Protein AF-A0A2N3KV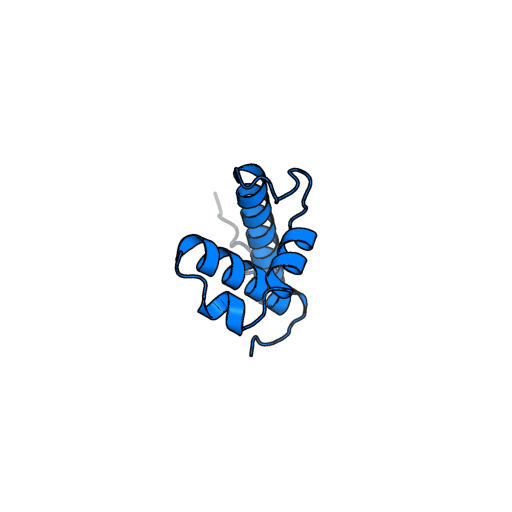68-F1 (afdb_monomer_lite)

Secondary structure (DSSP, 8-state):
---PPPPPPPHHHHHHHHHHHHHHHHHHHHHH---TTS-TT--HHHHHHHHHHS-HHHHHH---HHHHHHHHHHHHHHHHHHTPPP-

Foldseek 3Di:
DDDDPPDDDDPLRVLVVLLVVLQVVQLVVLCPDPDPPRPSPQHSVNVLVVLVPQDPVNLVVDPPVVVNVNSVSSVVSVCSVVVHDDD

Sequence (87 aa):
MSVKPKKRLTHAERADNLVAAGKAYLQAVVMQSNDPVLPRETTPDEYIAMCMAVTRAQRKAITDPGAKAIIDLARAIHFCERGEVAE

pLDDT: mean 86.03, std 9.95, range [50.72, 95.0]

Organism: NCBI:txid2048283

Radius of gyration: 16.01 Å; chains: 1; bounding box: 44×35×41 Å

Structure (mmCIF, N/CA/C/O backbone):
data_AF-A0A2N3KV68-F1
#
_entry.id   AF-A0A2N3KV68-F1
#
loop_
_atom_site.group_PDB
_atom_site.id
_atom_site.type_symbol
_atom_site.label_atom_id
_atom_site.label_alt_id
_atom_si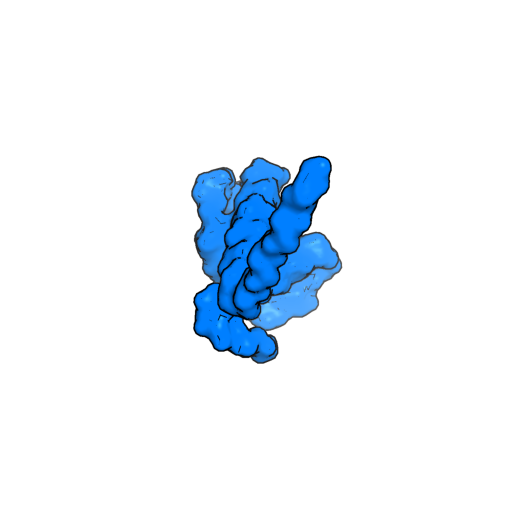te.label_comp_id
_atom_site.label_asym_id
_atom_site.label_entity_id
_atom_site.label_seq_id
_atom_site.pdbx_PDB_ins_code
_atom_site.Cartn_x
_atom_site.Cartn_y
_atom_site.Cartn_z
_atom_site.occupancy
_atom_site.B_iso_or_equiv
_atom_site.auth_seq_id
_atom_site.auth_comp_id
_atom_site.auth_asym_id
_atom_site.auth_atom_id
_atom_site.pdbx_PDB_model_num
ATOM 1 N N . MET A 1 1 ? -27.007 27.424 19.760 1.00 55.28 1 MET A N 1
ATOM 2 C CA . MET A 1 1 ? -26.858 26.005 19.365 1.00 55.28 1 MET A CA 1
ATOM 3 C C . MET A 1 1 ? -25.777 25.379 20.234 1.00 55.28 1 MET A C 1
ATOM 5 O O . MET A 1 1 ? -24.655 25.861 20.204 1.00 55.28 1 MET A O 1
ATOM 9 N N . SER A 1 2 ? -26.112 24.385 21.063 1.00 60.41 2 SER A N 1
ATOM 10 C CA . SER A 1 2 ? -25.128 23.689 21.906 1.00 60.41 2 SER A CA 1
ATOM 11 C C . SER A 1 2 ? -24.362 22.682 21.049 1.00 60.41 2 SER A C 1
ATOM 13 O O . SER A 1 2 ? -24.947 21.717 20.552 1.00 60.41 2 SER A O 1
ATOM 15 N N . VAL A 1 3 ? -23.074 22.935 20.810 1.00 65.81 3 VAL A N 1
ATOM 16 C CA . VAL A 1 3 ? -22.198 21.997 20.099 1.00 65.81 3 VAL A CA 1
ATOM 17 C C . VAL A 1 3 ? -21.916 20.841 21.053 1.00 65.81 3 VAL A C 1
ATOM 19 O O . VAL A 1 3 ? -21.116 20.973 21.976 1.00 65.81 3 VAL A O 1
ATOM 22 N N . LYS A 1 4 ? -22.598 19.706 20.862 1.00 64.25 4 LYS A N 1
ATOM 23 C CA . LYS A 1 4 ? -22.281 18.486 21.613 1.00 64.25 4 LYS A CA 1
ATOM 24 C C . LYS A 1 4 ? -20.817 18.118 21.333 1.00 64.25 4 LYS A C 1
ATOM 26 O O . LYS A 1 4 ? -20.448 18.026 20.157 1.00 64.25 4 LYS A O 1
ATOM 31 N N . PRO A 1 5 ? -19.977 17.907 22.361 1.00 62.91 5 PRO A N 1
ATOM 32 C CA . PRO A 1 5 ? -18.595 17.510 22.140 1.00 62.91 5 PRO A CA 1
ATOM 33 C C . PRO A 1 5 ? -18.579 16.173 21.394 1.00 62.91 5 PRO A C 1
ATOM 35 O O . PRO A 1 5 ? -19.186 15.196 21.838 1.00 62.91 5 PRO A O 1
ATOM 38 N N . LYS A 1 6 ? -17.916 16.131 20.231 1.00 74.75 6 LYS A N 1
ATOM 39 C CA . LYS A 1 6 ? -17.717 14.880 19.491 1.00 74.75 6 LYS A CA 1
ATOM 40 C C . LYS A 1 6 ? -16.959 13.902 20.389 1.00 74.75 6 LYS A C 1
ATOM 42 O O . LYS A 1 6 ? -15.920 14.254 20.952 1.00 74.75 6 LYS A O 1
ATOM 47 N N . LYS A 1 7 ? -17.474 12.674 20.506 1.00 80.50 7 LYS A N 1
ATOM 48 C CA . LYS A 1 7 ? -16.789 11.576 21.196 1.00 80.50 7 LYS A CA 1
ATOM 49 C C . LYS A 1 7 ? -15.388 11.429 20.596 1.00 80.50 7 LYS A C 1
ATOM 51 O O . LYS A 1 7 ? -15.245 11.331 19.378 1.00 80.50 7 LYS A O 1
ATOM 56 N N . ARG A 1 8 ? -14.354 11.445 21.442 1.00 84.50 8 ARG A N 1
ATOM 57 C CA . ARG A 1 8 ? -12.987 11.158 20.994 1.00 84.50 8 ARG A CA 1
ATOM 58 C C . ARG A 1 8 ? -12.916 9.687 20.599 1.00 84.50 8 ARG A C 1
ATOM 60 O O . ARG A 1 8 ? -13.315 8.831 21.382 1.00 84.50 8 ARG A O 1
ATOM 67 N N . LEU A 1 9 ? -12.395 9.423 19.406 1.00 84.06 9 LEU A N 1
ATOM 68 C CA . LEU A 1 9 ? -12.114 8.066 18.952 1.00 84.06 9 LEU A CA 1
ATOM 69 C C . LEU A 1 9 ? -11.054 7.418 19.848 1.00 84.06 9 LEU A C 1
ATOM 71 O O . LEU A 1 9 ? -10.111 8.097 20.283 1.00 84.06 9 LEU A O 1
ATOM 75 N N . THR A 1 10 ? -11.202 6.120 20.073 1.00 89.19 10 THR A N 1
ATOM 76 C CA . THR A 1 10 ? -10.190 5.234 20.656 1.00 89.19 10 THR A CA 1
ATOM 77 C C . THR A 1 10 ? -8.977 5.102 19.729 1.00 89.19 10 THR A C 1
ATOM 79 O O . THR A 1 10 ? -9.004 5.539 18.578 1.00 89.19 10 THR A O 1
ATOM 82 N N . HIS A 1 11 ? -7.880 4.522 20.222 1.00 84.06 11 HIS A N 1
ATOM 83 C CA . HIS A 1 11 ? -6.702 4.268 19.387 1.00 84.06 11 HIS A CA 1
ATOM 84 C C . HIS A 1 11 ? -6.988 3.268 18.259 1.00 84.06 11 HIS A C 1
ATOM 86 O O . HIS A 1 11 ? -6.553 3.512 17.139 1.00 84.06 11 HIS A O 1
ATOM 92 N N . ALA A 1 12 ? -7.770 2.217 18.534 1.00 84.75 12 ALA A N 1
ATOM 93 C CA . ALA A 1 12 ? -8.183 1.233 17.533 1.00 84.75 12 ALA A CA 1
ATOM 94 C C . ALA A 1 12 ? -9.022 1.881 16.420 1.00 84.75 12 ALA A C 1
ATOM 96 O O . ALA A 1 12 ? -8.634 1.839 15.262 1.00 84.75 12 ALA A O 1
ATOM 97 N N . GLU A 1 13 ? -10.071 2.633 16.777 1.00 85.75 13 GLU A N 1
ATOM 98 C CA . GLU A 1 13 ? -10.912 3.329 15.787 1.00 85.75 13 GLU A CA 1
ATOM 99 C C . GLU A 1 13 ? -10.115 4.341 14.940 1.00 85.75 13 GLU A C 1
ATOM 101 O O . GLU A 1 13 ? -10.444 4.600 13.785 1.00 85.75 13 GLU A O 1
ATOM 106 N N . ARG A 1 14 ? -9.062 4.957 15.498 1.00 85.19 14 ARG A N 1
ATOM 107 C CA . ARG A 1 14 ? -8.169 5.832 14.720 1.00 85.19 14 ARG A CA 1
ATOM 108 C C . ARG A 1 14 ? -7.298 5.040 13.751 1.00 85.19 14 ARG A C 1
ATOM 110 O O . ARG A 1 14 ? -7.110 5.513 12.636 1.00 85.19 14 ARG A O 1
ATOM 117 N N . ALA A 1 15 ? -6.773 3.889 14.169 1.00 85.81 15 ALA A N 1
ATOM 118 C CA . ALA A 1 15 ? -5.988 3.010 13.309 1.00 85.81 15 ALA A CA 1
ATOM 119 C C . ALA A 1 15 ? -6.839 2.485 12.143 1.00 85.81 15 ALA A C 1
ATOM 121 O O . ALA A 1 15 ? -6.433 2.643 10.995 1.00 85.81 15 ALA A O 1
ATOM 122 N N . ASP A 1 16 ? -8.055 2.007 12.417 1.00 88.88 16 ASP A N 1
ATOM 123 C CA . ASP A 1 16 ? -8.995 1.530 11.393 1.00 88.88 16 ASP A CA 1
ATOM 124 C C . ASP A 1 16 ? -9.339 2.633 10.383 1.00 88.88 16 ASP A C 1
ATOM 126 O O . ASP A 1 16 ? -9.311 2.424 9.170 1.00 88.88 16 ASP A O 1
ATOM 130 N N . ASN A 1 17 ? -9.595 3.854 10.869 1.00 88.56 17 ASN A N 1
ATOM 131 C CA . ASN A 1 17 ? -9.861 4.999 9.999 1.00 88.56 17 ASN A CA 1
ATOM 132 C C . ASN A 1 17 ? -8.648 5.380 9.137 1.00 88.56 17 ASN A C 1
ATOM 134 O O . ASN A 1 17 ? -8.820 5.773 7.983 1.00 88.56 17 ASN A O 1
ATOM 138 N N . LEU A 1 18 ? -7.430 5.285 9.678 1.00 88.88 18 LEU A N 1
ATOM 139 C CA . LEU A 1 18 ? -6.199 5.555 8.931 1.00 88.88 18 LEU A CA 1
ATOM 140 C C . LEU A 1 18 ? -5.943 4.488 7.864 1.00 88.88 18 LEU A C 1
ATOM 142 O O . LEU A 1 18 ? -5.592 4.841 6.740 1.00 88.88 18 LEU A O 1
ATOM 146 N N . VAL A 1 19 ? -6.175 3.214 8.182 1.00 93.12 19 VAL A N 1
ATOM 147 C CA . VAL A 1 19 ? -6.121 2.105 7.221 1.00 93.12 19 VAL A CA 1
ATOM 148 C C . VAL A 1 19 ? -7.119 2.335 6.089 1.00 93.12 19 VAL A C 1
ATOM 150 O O . VAL A 1 19 ? -6.739 2.303 4.919 1.00 93.12 19 VAL A O 1
ATOM 153 N N . ALA A 1 20 ? -8.380 2.629 6.419 1.00 93.62 20 ALA A N 1
ATOM 154 C CA . ALA A 1 20 ? -9.424 2.863 5.427 1.00 93.62 20 ALA A CA 1
ATOM 155 C C . ALA A 1 20 ? -9.090 4.055 4.514 1.00 93.62 20 ALA A C 1
ATOM 157 O O . ALA A 1 20 ? -9.203 3.958 3.291 1.00 93.62 20 ALA A O 1
ATOM 158 N N . ALA A 1 21 ? -8.621 5.166 5.093 1.00 93.12 21 ALA A N 1
ATOM 159 C CA . ALA A 1 21 ? -8.185 6.333 4.331 1.00 93.12 21 ALA A CA 1
ATOM 160 C C . ALA A 1 21 ? -6.968 6.022 3.442 1.00 93.12 21 ALA A C 1
ATOM 162 O O . ALA A 1 21 ? -6.922 6.446 2.287 1.00 93.12 21 ALA A O 1
ATOM 163 N N . GLY A 1 22 ? -6.008 5.250 3.955 1.00 94.25 22 GLY A N 1
ATOM 164 C CA . GLY A 1 22 ? -4.838 4.800 3.208 1.00 94.25 22 GLY A CA 1
ATOM 165 C C . GLY A 1 22 ? -5.216 3.938 2.004 1.00 94.25 22 GLY A C 1
ATOM 166 O O . GLY A 1 22 ? -4.763 4.206 0.894 1.00 94.25 22 GLY A O 1
ATOM 167 N N . LYS A 1 23 ? -6.113 2.963 2.185 1.00 95.00 23 LYS A N 1
ATOM 168 C CA . LYS A 1 23 ? -6.633 2.130 1.089 1.00 95.00 23 LYS A CA 1
ATOM 169 C C . LYS A 1 23 ? -7.387 2.947 0.041 1.00 95.00 23 LYS A C 1
ATOM 171 O O . LYS A 1 23 ? -7.190 2.731 -1.151 1.00 95.00 23 LYS A O 1
ATOM 176 N N . ALA A 1 24 ? -8.192 3.924 0.461 1.00 94.75 24 ALA A N 1
ATOM 177 C CA . ALA A 1 24 ? -8.874 4.832 -0.463 1.00 94.75 24 ALA A CA 1
ATOM 178 C C . ALA A 1 24 ? -7.886 5.689 -1.276 1.00 94.75 24 ALA A C 1
ATOM 180 O O . ALA A 1 24 ? -8.084 5.898 -2.473 1.00 94.75 24 ALA A O 1
ATOM 181 N N . TYR A 1 25 ? -6.797 6.149 -0.651 1.00 94.12 25 TYR A N 1
ATOM 182 C CA . TYR A 1 25 ? -5.727 6.849 -1.359 1.00 94.12 25 TYR A CA 1
ATOM 183 C C . TYR A 1 25 ? -5.021 5.935 -2.371 1.00 94.12 25 TYR A C 1
ATOM 185 O O . TYR A 1 25 ? -4.855 6.326 -3.524 1.00 94.12 25 TYR A O 1
ATOM 193 N N . LEU A 1 26 ? -4.667 4.705 -1.982 1.00 92.94 26 LEU A N 1
ATOM 194 C CA . LEU A 1 26 ? -4.056 3.733 -2.895 1.00 92.94 26 LEU A CA 1
ATOM 195 C C . LEU A 1 26 ? -4.971 3.399 -4.078 1.00 92.94 26 LEU A C 1
ATOM 197 O O . LEU A 1 26 ? -4.491 3.333 -5.205 1.00 92.94 26 LEU A O 1
ATOM 201 N N . GLN A 1 27 ? -6.285 3.285 -3.859 1.00 93.38 27 GLN A N 1
ATOM 202 C CA . GLN A 1 27 ? -7.249 3.117 -4.949 1.00 93.38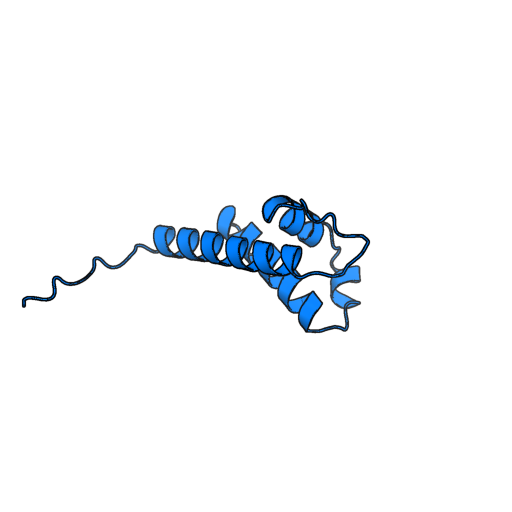 27 GLN A CA 1
ATOM 203 C C . GLN A 1 27 ? -7.156 4.263 -5.963 1.00 93.38 27 GLN A C 1
ATOM 205 O O . GLN A 1 27 ? -7.130 4.026 -7.169 1.00 93.38 27 GLN A O 1
ATOM 210 N N . ALA A 1 28 ? -7.087 5.509 -5.487 1.00 91.25 28 ALA A N 1
ATOM 211 C CA . ALA A 1 28 ? -6.957 6.668 -6.363 1.00 91.25 28 ALA A CA 1
ATOM 212 C C . ALA A 1 28 ? -5.633 6.649 -7.143 1.00 91.25 28 ALA A C 1
ATOM 214 O O . ALA A 1 28 ? -5.632 6.957 -8.333 1.00 91.25 28 ALA A O 1
ATOM 215 N N . VAL A 1 29 ? -4.530 6.241 -6.502 1.00 89.75 29 VAL A N 1
ATOM 216 C CA . VAL A 1 29 ? -3.220 6.074 -7.154 1.00 89.75 29 VAL A CA 1
ATOM 217 C C . VAL A 1 29 ? -3.292 5.032 -8.269 1.00 89.75 29 VAL A C 1
ATOM 219 O O . VAL A 1 29 ? -2.863 5.315 -9.384 1.00 89.75 29 VAL A O 1
ATOM 222 N N . VAL A 1 30 ? -3.874 3.859 -8.004 1.00 90.06 30 VAL A N 1
ATOM 223 C CA . VAL A 1 30 ? -4.044 2.800 -9.012 1.00 90.06 30 VAL A CA 1
ATOM 224 C C . VAL A 1 30 ? -4.890 3.299 -10.184 1.00 90.06 30 VAL A C 1
ATOM 226 O O . VAL A 1 30 ? -4.493 3.144 -11.335 1.00 90.06 30 VAL A O 1
ATOM 229 N N . MET A 1 31 ? -6.018 3.964 -9.911 1.00 88.12 31 MET A N 1
ATOM 230 C CA . MET A 1 31 ? -6.912 4.483 -10.954 1.00 88.12 31 MET A CA 1
ATOM 231 C C . MET A 1 31 ? -6.279 5.580 -11.819 1.00 88.12 31 MET A C 1
ATOM 233 O O . MET A 1 31 ? -6.655 5.731 -12.980 1.00 88.12 31 MET A O 1
ATOM 237 N N . GLN A 1 32 ? -5.361 6.368 -11.257 1.00 87.94 32 GLN A N 1
ATOM 238 C CA . GLN A 1 32 ? -4.655 7.444 -11.961 1.00 87.94 32 GLN A CA 1
ATOM 239 C C . GLN A 1 32 ? -3.343 6.979 -12.602 1.00 87.94 32 GLN A C 1
ATOM 241 O O . GLN A 1 32 ? -2.718 7.741 -13.341 1.00 87.94 32 GLN A O 1
ATOM 246 N N . SER A 1 33 ? -2.911 5.750 -12.320 1.00 85.12 33 SER A N 1
ATOM 247 C CA . SER A 1 33 ? -1.681 5.199 -12.865 1.00 85.12 33 SER A CA 1
ATOM 248 C C . SER A 1 33 ? -1.809 4.956 -14.368 1.00 85.12 33 SER A C 1
ATOM 250 O O . SER A 1 33 ? -2.793 4.398 -14.854 1.00 85.12 33 SER A O 1
ATOM 252 N N . ASN A 1 34 ? -0.767 5.342 -15.103 1.00 82.31 34 ASN A N 1
ATOM 253 C CA . ASN A 1 34 ? -0.592 4.998 -16.515 1.00 82.31 34 ASN A CA 1
ATOM 254 C C . ASN A 1 34 ? 0.349 3.799 -16.701 1.00 82.31 34 ASN A C 1
ATOM 256 O O . ASN A 1 34 ? 0.817 3.560 -17.813 1.00 82.31 34 ASN A O 1
ATOM 260 N N . ASP A 1 35 ? 0.668 3.082 -15.623 1.00 80.81 35 ASP A N 1
ATOM 261 C CA . ASP A 1 35 ? 1.559 1.931 -15.674 1.00 80.81 35 ASP A CA 1
ATOM 262 C C . ASP A 1 35 ? 0.905 0.779 -16.469 1.00 80.81 35 ASP A C 1
ATOM 264 O O . ASP A 1 35 ? -0.121 0.247 -16.037 1.00 80.81 35 ASP A O 1
ATOM 268 N N . PRO A 1 36 ? 1.463 0.375 -17.628 1.00 77.88 36 PRO A N 1
ATOM 269 C CA . PRO A 1 36 ? 0.877 -0.671 -18.461 1.00 77.88 36 PRO A CA 1
ATOM 270 C C . PRO A 1 36 ? 0.916 -2.059 -17.811 1.00 77.88 36 PRO A C 1
ATOM 272 O O . PRO A 1 36 ? 0.178 -2.940 -18.250 1.00 77.88 36 PRO A O 1
ATOM 275 N N . VAL A 1 37 ? 1.763 -2.275 -16.797 1.00 82.88 37 VAL A N 1
ATOM 276 C CA . VAL A 1 37 ? 1.830 -3.548 -16.061 1.00 82.88 37 VAL A CA 1
ATOM 277 C C . VAL A 1 37 ? 0.957 -3.567 -14.805 1.00 82.88 37 VAL A C 1
ATOM 279 O O . VAL A 1 37 ? 0.898 -4.597 -14.136 1.00 82.88 37 VAL A O 1
ATOM 282 N N . LEU A 1 38 ? 0.234 -2.481 -14.508 1.00 83.31 38 LEU A N 1
ATOM 283 C CA . LEU A 1 38 ? -0.748 -2.430 -13.428 1.00 83.31 38 LEU A CA 1
ATOM 284 C C . LEU A 1 38 ? -2.173 -2.586 -13.996 1.00 83.31 38 LEU A C 1
ATOM 286 O O . LEU A 1 38 ? -2.675 -1.671 -14.656 1.00 83.31 38 LEU A O 1
ATOM 290 N N . PRO A 1 39 ? -2.867 -3.712 -13.744 1.00 82.12 39 PRO A N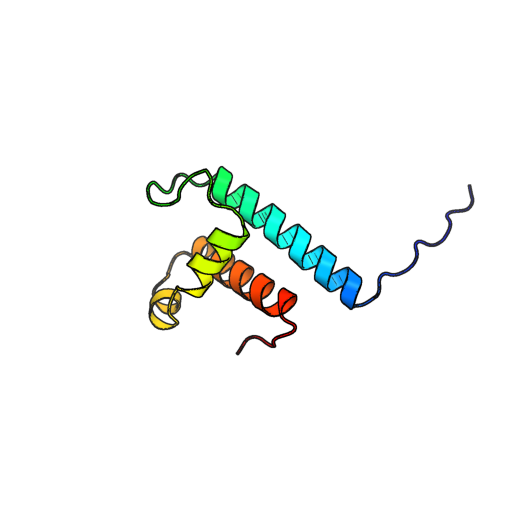 1
ATOM 291 C CA . PRO A 1 39 ? -4.264 -3.865 -14.141 1.00 82.12 39 PRO A CA 1
ATOM 292 C C . PRO A 1 39 ? -5.133 -2.757 -13.532 1.00 82.12 39 PRO A C 1
ATOM 294 O O . PRO A 1 39 ? -5.047 -2.478 -12.337 1.00 82.12 39 PRO A O 1
ATOM 297 N N . ARG A 1 40 ? -6.015 -2.136 -14.324 1.00 77.31 40 ARG A N 1
ATOM 298 C CA . ARG A 1 40 ? -6.898 -1.049 -13.842 1.00 77.31 40 ARG A CA 1
ATOM 299 C C . ARG A 1 40 ? -7.902 -1.494 -12.779 1.00 77.31 40 ARG A C 1
ATOM 301 O O . ARG A 1 40 ? -8.429 -0.667 -12.044 1.00 77.31 40 ARG A O 1
ATOM 308 N N . GLU A 1 41 ? -8.174 -2.789 -12.735 1.00 85.88 41 GLU A N 1
ATOM 309 C CA . GLU A 1 41 ? -9.051 -3.445 -11.767 1.00 85.88 41 GLU A CA 1
ATOM 310 C C . GLU A 1 41 ? -8.334 -3.867 -10.481 1.00 85.88 41 GLU A C 1
ATOM 312 O O . GLU A 1 41 ? -8.989 -4.390 -9.585 1.00 85.88 41 GLU A O 1
ATOM 317 N N . THR A 1 42 ? -7.023 -3.601 -10.368 1.00 91.25 42 THR A N 1
ATOM 318 C CA . THR A 1 42 ? -6.254 -3.893 -9.153 1.00 91.25 42 THR A CA 1
ATOM 319 C C . THR A 1 42 ? -6.888 -3.177 -7.964 1.00 91.25 42 THR A C 1
ATOM 321 O O . THR A 1 42 ? -7.013 -1.951 -7.932 1.00 91.25 42 THR A O 1
ATOM 324 N N . THR A 1 43 ? -7.292 -3.956 -6.974 1.00 94.12 43 THR A N 1
ATOM 325 C CA . THR A 1 43 ? -7.839 -3.464 -5.711 1.00 94.12 43 THR A CA 1
ATOM 326 C C . THR A 1 43 ? -6.721 -2.941 -4.801 1.00 94.12 43 THR A C 1
ATOM 328 O O . T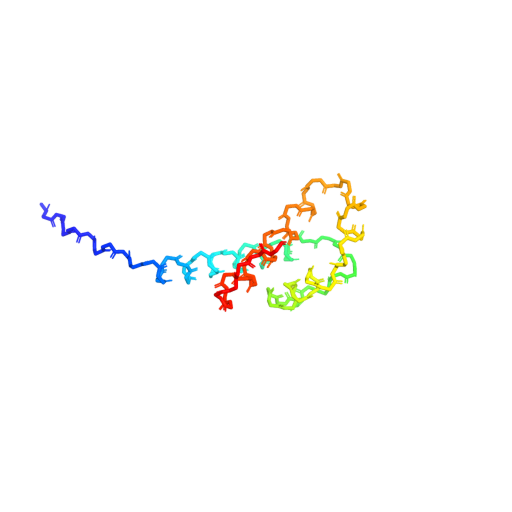HR A 1 43 ? -5.545 -3.267 -4.998 1.00 94.12 43 THR A O 1
ATOM 331 N N . PRO A 1 44 ? -7.035 -2.165 -3.747 1.00 93.62 44 PRO A N 1
ATOM 332 C CA . PRO A 1 44 ? -6.011 -1.666 -2.833 1.00 93.62 44 PRO A CA 1
ATOM 333 C C . PRO A 1 44 ? -5.277 -2.805 -2.125 1.00 93.62 44 PRO A C 1
ATOM 335 O O . PRO A 1 44 ? -4.078 -2.703 -1.895 1.00 93.62 44 PRO A O 1
ATOM 338 N N . ASP A 1 45 ? -5.977 -3.899 -1.817 1.00 94.12 45 ASP A N 1
ATOM 339 C CA . ASP A 1 45 ? -5.404 -5.073 -1.157 1.00 94.12 45 ASP A CA 1
ATOM 340 C C . ASP A 1 45 ? -4.430 -5.830 -2.062 1.00 94.12 45 ASP A C 1
ATOM 342 O O . ASP A 1 45 ? -3.338 -6.199 -1.626 1.00 94.12 45 ASP A O 1
ATOM 346 N N . GLU A 1 46 ? -4.774 -6.002 -3.340 1.00 94.31 46 GLU A N 1
ATOM 347 C CA . GLU A 1 46 ? -3.865 -6.581 -4.335 1.00 94.31 46 GLU A CA 1
ATOM 348 C C . GLU A 1 46 ? -2.636 -5.695 -4.538 1.00 94.31 46 GLU A C 1
ATOM 350 O O . GLU A 1 46 ? -1.509 -6.193 -4.564 1.00 94.31 46 GLU A O 1
ATOM 355 N N . TYR A 1 47 ? -2.829 -4.376 -4.600 1.00 93.44 47 TYR A N 1
ATOM 356 C CA . TYR A 1 47 ? -1.723 -3.432 -4.718 1.00 93.44 47 TYR A CA 1
ATOM 357 C C . TYR A 1 47 ? -0.806 -3.463 -3.486 1.00 93.44 47 TYR A C 1
ATOM 359 O O . TYR A 1 47 ? 0.419 -3.495 -3.619 1.00 93.44 47 TYR A O 1
ATOM 367 N N . ILE A 1 48 ? -1.372 -3.542 -2.276 1.00 94.56 48 ILE A N 1
ATOM 368 C CA . ILE A 1 48 ? -0.605 -3.733 -1.037 1.00 94.56 48 ILE A CA 1
ATOM 369 C C . ILE A 1 48 ? 0.189 -5.042 -1.094 1.00 94.56 48 ILE A C 1
ATOM 371 O O . ILE A 1 48 ? 1.382 -5.040 -0.781 1.00 94.56 48 ILE A O 1
ATOM 375 N N . ALA A 1 49 ? -0.423 -6.146 -1.529 1.00 93.25 49 ALA A N 1
ATOM 376 C CA . ALA A 1 49 ? 0.260 -7.431 -1.665 1.00 93.25 49 ALA A CA 1
ATOM 377 C C . ALA A 1 49 ? 1.431 -7.358 -2.663 1.00 93.25 49 ALA A C 1
ATOM 379 O O . ALA A 1 49 ? 2.525 -7.851 -2.370 1.00 93.25 49 ALA A O 1
ATOM 380 N N . MET A 1 50 ? 1.249 -6.672 -3.796 1.00 91.75 50 MET A N 1
ATOM 381 C CA . MET A 1 50 ? 2.320 -6.398 -4.759 1.00 91.75 50 MET A CA 1
ATOM 382 C C . MET A 1 50 ? 3.462 -5.588 -4.127 1.00 91.75 50 MET A C 1
ATOM 384 O O . MET A 1 50 ? 4.628 -5.967 -4.247 1.00 91.75 50 MET A O 1
ATOM 388 N N . CYS A 1 51 ? 3.154 -4.511 -3.395 1.00 92.06 51 CYS A N 1
ATOM 389 C CA . CYS A 1 51 ? 4.156 -3.709 -2.683 1.00 92.06 51 CYS A CA 1
ATOM 390 C C . CYS A 1 51 ? 4.891 -4.505 -1.587 1.00 92.06 51 CYS A C 1
ATOM 392 O O . CYS A 1 51 ? 6.081 -4.278 -1.341 1.00 92.06 51 CYS A O 1
ATOM 394 N N . MET A 1 52 ? 4.212 -5.449 -0.931 1.00 92.94 52 MET A N 1
ATOM 395 C CA . MET A 1 52 ? 4.809 -6.339 0.069 1.00 92.94 52 MET A CA 1
ATOM 396 C C . MET A 1 52 ? 5.777 -7.352 -0.551 1.00 92.94 52 MET A C 1
ATOM 398 O O . MET A 1 52 ? 6.792 -7.667 0.076 1.00 92.94 52 MET A O 1
ATOM 402 N N . ALA A 1 53 ? 5.518 -7.794 -1.786 1.00 92.00 53 ALA A N 1
ATOM 403 C CA . ALA A 1 53 ? 6.404 -8.680 -2.540 1.00 92.00 53 ALA A CA 1
ATOM 404 C C . ALA A 1 53 ? 7.715 -8.002 -2.983 1.00 92.00 53 ALA A C 1
ATOM 406 O O . ALA A 1 53 ? 8.689 -8.689 -3.300 1.00 92.00 53 ALA A O 1
ATOM 407 N N . VAL A 1 54 ? 7.784 -6.663 -2.968 1.00 89.94 54 VAL A N 1
ATOM 408 C CA . VAL A 1 54 ? 9.019 -5.931 -3.274 1.00 89.94 54 VAL A CA 1
ATOM 409 C C . VAL A 1 54 ? 10.061 -6.206 -2.190 1.00 89.94 54 VAL A C 1
ATOM 411 O O . VAL A 1 54 ? 9.927 -5.820 -1.022 1.00 89.94 54 VAL A O 1
ATOM 414 N N . THR A 1 55 ? 11.157 -6.845 -2.591 1.00 90.31 55 THR A N 1
ATOM 415 C CA . THR A 1 55 ? 12.255 -7.177 -1.682 1.00 90.31 55 THR A CA 1
ATOM 416 C C . THR A 1 55 ? 12.930 -5.917 -1.137 1.00 90.31 55 THR A C 1
ATOM 418 O O . THR A 1 55 ? 12.884 -4.829 -1.719 1.00 90.31 55 THR A O 1
ATOM 421 N N . ARG A 1 56 ? 13.647 -6.053 -0.016 1.00 88.38 56 ARG A N 1
ATOM 422 C CA . ARG A 1 56 ? 14.447 -4.952 0.548 1.00 88.38 56 ARG A CA 1
ATOM 423 C C . ARG A 1 56 ? 15.473 -4.403 -0.452 1.00 88.38 56 ARG A C 1
ATOM 425 O O . ARG A 1 56 ? 15.696 -3.196 -0.470 1.00 88.38 56 ARG A O 1
ATOM 432 N N . ALA A 1 57 ? 16.089 -5.268 -1.261 1.00 89.88 57 ALA A N 1
ATOM 433 C CA . ALA A 1 57 ? 17.068 -4.867 -2.270 1.00 89.88 57 ALA A CA 1
ATOM 434 C C . ALA A 1 57 ? 16.419 -4.033 -3.383 1.00 89.88 57 ALA A C 1
ATOM 436 O O . ALA A 1 57 ? 16.909 -2.949 -3.687 1.00 89.88 57 ALA A O 1
ATOM 437 N N . GLN A 1 58 ? 15.275 -4.481 -3.910 1.00 89.94 58 GLN A N 1
ATOM 438 C CA . GLN A 1 58 ? 14.513 -3.726 -4.907 1.00 89.94 58 GLN A CA 1
ATOM 439 C C . GLN A 1 58 ? 14.059 -2.374 -4.356 1.00 89.94 58 GLN A C 1
ATOM 441 O O . GLN A 1 58 ? 14.302 -1.360 -4.995 1.00 89.94 58 GLN A O 1
ATOM 446 N N . ARG A 1 59 ? 13.515 -2.317 -3.130 1.00 88.12 59 ARG A N 1
ATOM 447 C CA . ARG A 1 59 ? 13.130 -1.039 -2.501 1.00 88.12 59 ARG A CA 1
ATOM 448 C C . ARG A 1 59 ? 14.295 -0.062 -2.356 1.00 88.12 59 ARG A C 1
ATOM 450 O O . ARG A 1 59 ? 14.102 1.131 -2.547 1.00 88.12 59 ARG A O 1
ATOM 457 N N . LYS A 1 60 ? 15.496 -0.547 -2.021 1.00 87.94 60 LYS A N 1
ATOM 458 C CA . LYS A 1 60 ? 16.705 0.295 -1.953 1.00 87.94 60 LYS A CA 1
ATOM 459 C C . LYS A 1 60 ? 17.154 0.804 -3.325 1.00 87.94 60 LYS A C 1
ATOM 461 O O . LYS A 1 60 ? 17.810 1.836 -3.380 1.00 87.94 60 LYS A O 1
ATOM 466 N N . ALA A 1 61 ? 16.834 0.079 -4.393 1.00 91.69 61 ALA A N 1
ATOM 467 C CA . ALA A 1 61 ? 17.167 0.455 -5.761 1.00 91.69 61 ALA A CA 1
ATOM 468 C C . ALA A 1 61 ? 16.158 1.438 -6.385 1.00 91.69 61 ALA A C 1
ATOM 470 O O . ALA A 1 61 ? 16.461 2.029 -7.418 1.00 91.69 61 ALA A O 1
ATOM 471 N N . ILE A 1 62 ? 14.981 1.636 -5.776 1.00 89.75 62 ILE A N 1
ATOM 472 C CA . ILE A 1 62 ? 14.004 2.634 -6.228 1.00 89.75 62 ILE A CA 1
ATOM 473 C C . ILE A 1 62 ? 14.542 4.028 -5.910 1.00 89.75 62 ILE A C 1
ATOM 475 O O . ILE A 1 62 ? 14.685 4.407 -4.747 1.00 89.75 62 ILE A O 1
ATOM 479 N N . THR A 1 63 ? 14.831 4.787 -6.962 1.00 90.62 63 THR A N 1
ATOM 480 C CA . THR A 1 63 ? 15.339 6.160 -6.874 1.00 90.62 63 THR A CA 1
ATOM 481 C C . THR A 1 63 ? 14.235 7.205 -6.967 1.00 90.62 63 THR A C 1
ATOM 483 O O . THR A 1 63 ? 14.437 8.324 -6.501 1.00 90.62 63 THR A O 1
ATOM 486 N N . ASP A 1 64 ? 13.072 6.851 -7.525 1.00 90.06 64 ASP A N 1
ATOM 487 C CA . ASP A 1 64 ? 11.914 7.738 -7.568 1.00 90.06 64 ASP A CA 1
ATOM 488 C C . ASP A 1 64 ? 11.291 7.881 -6.163 1.00 90.06 64 ASP A C 1
ATOM 490 O O . ASP A 1 64 ? 10.784 6.899 -5.603 1.00 90.06 64 ASP A O 1
ATOM 494 N N . PRO A 1 65 ? 11.313 9.085 -5.562 1.00 87.56 65 PRO A N 1
ATOM 495 C CA . PRO A 1 65 ? 10.789 9.293 -4.218 1.00 87.56 65 PRO A CA 1
ATOM 496 C C . PRO A 1 65 ? 9.272 9.082 -4.138 1.00 87.56 65 PRO A C 1
ATOM 498 O O . PRO A 1 65 ? 8.785 8.671 -3.085 1.00 87.56 65 PRO A O 1
ATOM 501 N N . GLY A 1 66 ? 8.534 9.315 -5.232 1.00 87.69 66 GLY A N 1
ATOM 502 C CA . GLY A 1 66 ? 7.088 9.089 -5.297 1.00 87.69 66 GLY A CA 1
ATOM 503 C C . GLY A 1 66 ? 6.735 7.609 -5.161 1.00 87.69 66 GLY A C 1
ATOM 504 O O . GLY A 1 66 ? 6.024 7.218 -4.233 1.00 87.69 66 GLY A O 1
ATOM 505 N N . ALA A 1 67 ? 7.306 6.768 -6.024 1.00 86.69 67 ALA A N 1
ATOM 506 C CA . ALA A 1 67 ? 7.145 5.319 -5.985 1.00 86.69 67 ALA A CA 1
ATOM 507 C C . ALA A 1 67 ? 7.585 4.733 -4.637 1.00 86.69 67 ALA A C 1
ATOM 509 O O . ALA A 1 67 ? 6.899 3.879 -4.069 1.00 86.69 67 ALA A O 1
ATOM 510 N N . LYS A 1 68 ? 8.697 5.229 -4.076 1.00 90.38 68 LYS A N 1
ATOM 511 C CA . LYS A 1 68 ? 9.165 4.791 -2.759 1.00 90.38 68 LYS A CA 1
ATOM 512 C C . LYS A 1 68 ? 8.157 5.121 -1.651 1.00 90.38 68 LYS A C 1
ATOM 514 O O . LYS A 1 68 ? 7.866 4.256 -0.828 1.00 90.38 68 LYS A O 1
ATOM 519 N N . ALA A 1 69 ? 7.617 6.340 -1.634 1.00 90.69 69 ALA A N 1
ATOM 520 C CA . ALA A 1 69 ? 6.641 6.762 -0.631 1.00 90.69 69 ALA A CA 1
ATOM 521 C C . ALA A 1 69 ? 5.346 5.937 -0.696 1.00 90.69 69 ALA A C 1
ATOM 523 O O . ALA A 1 69 ? 4.807 5.568 0.346 1.00 90.69 69 ALA A O 1
ATOM 524 N N . ILE A 1 70 ? 4.878 5.599 -1.901 1.00 91.62 70 ILE A N 1
ATOM 525 C CA . ILE A 1 70 ? 3.682 4.769 -2.097 1.00 91.62 70 ILE A CA 1
ATOM 526 C C . ILE A 1 70 ? 3.906 3.349 -1.562 1.00 91.62 70 ILE A C 1
ATOM 528 O O . ILE A 1 70 ? 3.060 2.826 -0.837 1.00 91.62 70 ILE A O 1
ATOM 532 N N . ILE A 1 71 ? 5.060 2.741 -1.854 1.00 91.75 71 ILE A N 1
ATOM 533 C CA . ILE A 1 71 ? 5.400 1.405 -1.343 1.00 91.75 71 ILE A CA 1
ATOM 534 C C . ILE A 1 71 ? 5.504 1.419 0.184 1.00 91.75 71 ILE A C 1
ATOM 536 O O . ILE A 1 71 ? 4.973 0.527 0.841 1.00 91.75 71 ILE A O 1
ATOM 540 N N . ASP A 1 72 ? 6.166 2.419 0.767 1.00 91.75 72 ASP A N 1
ATOM 541 C CA . ASP A 1 72 ? 6.290 2.519 2.222 1.00 91.75 72 ASP A CA 1
ATOM 542 C C . ASP A 1 72 ? 4.924 2.751 2.896 1.00 91.75 72 ASP A C 1
ATOM 544 O O . ASP A 1 72 ? 4.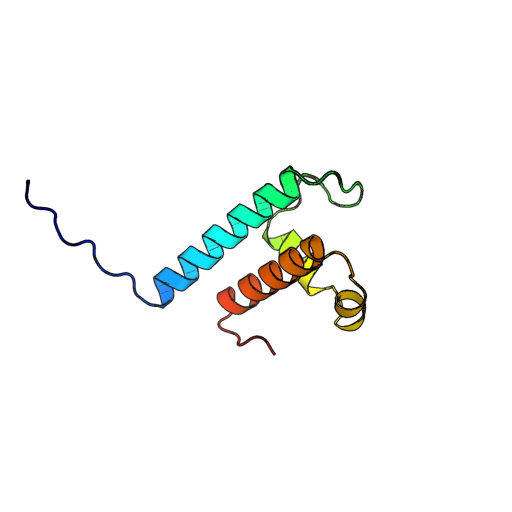649 2.142 3.931 1.00 91.75 72 ASP A O 1
ATOM 548 N N . LEU A 1 73 ? 4.030 3.537 2.280 1.00 92.88 73 LEU A N 1
ATOM 549 C CA . LEU A 1 73 ? 2.646 3.702 2.733 1.00 92.88 73 LEU A CA 1
ATOM 550 C C . LEU A 1 73 ? 1.868 2.379 2.686 1.00 92.88 73 LEU A C 1
ATOM 552 O O . LEU A 1 73 ? 1.226 2.018 3.670 1.00 92.88 73 LEU A O 1
ATOM 556 N N . ALA A 1 74 ? 1.942 1.638 1.579 1.00 94.25 74 ALA A N 1
ATOM 557 C CA . ALA A 1 74 ? 1.269 0.347 1.436 1.00 94.25 74 ALA A CA 1
ATOM 558 C C . ALA A 1 74 ? 1.730 -0.661 2.502 1.00 94.25 74 ALA A C 1
ATOM 560 O O . ALA A 1 74 ? 0.912 -1.354 3.108 1.00 94.25 74 ALA A O 1
ATOM 561 N N . ARG A 1 75 ? 3.036 -0.691 2.800 1.00 92.56 75 ARG A N 1
ATOM 562 C CA . ARG A 1 75 ? 3.590 -1.519 3.881 1.00 92.56 75 ARG A CA 1
ATOM 563 C C . ARG A 1 75 ? 3.110 -1.061 5.257 1.00 92.56 75 ARG A C 1
ATOM 565 O O . ARG A 1 75 ? 2.763 -1.899 6.080 1.00 92.56 75 ARG A O 1
ATOM 572 N N . ALA A 1 76 ? 3.068 0.247 5.512 1.00 92.06 76 ALA A N 1
ATOM 573 C CA . ALA A 1 76 ? 2.567 0.782 6.775 1.00 92.06 76 ALA A CA 1
ATOM 574 C C . ALA A 1 76 ? 1.095 0.404 7.007 1.00 92.06 76 ALA A C 1
ATOM 576 O O . ALA A 1 76 ? 0.750 -0.026 8.104 1.00 92.06 76 ALA A O 1
ATOM 577 N N . ILE A 1 77 ? 0.253 0.489 5.970 1.00 93.38 77 ILE A N 1
ATOM 578 C CA . ILE A 1 77 ? -1.149 0.050 6.028 1.00 93.38 77 ILE A CA 1
ATOM 579 C C . ILE A 1 77 ? -1.223 -1.440 6.375 1.00 93.38 77 ILE A C 1
ATOM 581 O O . ILE A 1 77 ? -1.933 -1.801 7.310 1.00 93.38 77 ILE A O 1
ATOM 585 N N . HIS A 1 78 ? -0.441 -2.284 5.693 1.00 93.00 78 HIS A N 1
ATOM 586 C CA . HIS A 1 78 ? -0.398 -3.723 5.960 1.00 93.00 78 HIS A CA 1
ATOM 587 C C . HIS A 1 78 ? -0.051 -4.046 7.421 1.00 93.00 78 HIS A C 1
ATOM 589 O O . HIS A 1 78 ? -0.728 -4.847 8.063 1.00 93.00 78 HIS A O 1
ATOM 595 N N . PHE A 1 79 ? 0.984 -3.404 7.969 1.00 89.38 79 PHE A N 1
ATOM 596 C CA . PHE A 1 79 ? 1.390 -3.622 9.358 1.00 89.38 79 PHE A CA 1
ATOM 597 C C . PHE A 1 79 ? 0.361 -3.082 10.358 1.00 89.38 79 PHE A C 1
ATOM 599 O O . PHE A 1 79 ? 0.048 -3.762 11.337 1.00 89.38 79 PHE A O 1
ATOM 606 N N . CYS A 1 80 ? -0.232 -1.913 10.086 1.00 88.88 80 CYS A N 1
ATOM 607 C CA . CYS A 1 80 ? -1.314 -1.365 10.902 1.00 88.88 80 CYS A CA 1
ATOM 608 C C . CYS A 1 80 ? -2.531 -2.298 10.964 1.00 88.88 80 CYS A C 1
ATOM 610 O O . CYS A 1 80 ? -3.081 -2.475 12.047 1.00 88.88 80 CYS A O 1
ATOM 612 N N . GLU A 1 81 ? -2.926 -2.924 9.851 1.00 88.19 81 GLU A N 1
ATOM 613 C CA . GLU A 1 81 ? -4.049 -3.876 9.823 1.00 88.19 81 GLU A CA 1
ATOM 614 C C . GLU A 1 81 ? -3.799 -5.137 10.645 1.00 88.19 81 GLU A C 1
ATOM 616 O O . GLU A 1 81 ? -4.725 -5.703 11.222 1.00 88.19 81 GLU A O 1
ATOM 621 N N . ARG A 1 82 ? -2.546 -5.587 10.703 1.00 84.94 82 ARG A N 1
ATOM 622 C CA . ARG A 1 82 ? -2.169 -6.816 11.409 1.00 84.94 82 ARG A CA 1
ATOM 623 C C . ARG A 1 82 ? -1.805 -6.583 12.874 1.00 84.94 82 ARG A C 1
ATOM 625 O O . ARG A 1 82 ? -1.605 -7.547 13.607 1.00 84.94 82 ARG A O 1
ATOM 632 N N . GLY A 1 83 ? -1.717 -5.323 13.307 1.00 75.12 83 GLY A N 1
ATOM 633 C CA . GLY A 1 83 ? -1.190 -4.966 14.626 1.00 75.12 83 GLY A CA 1
ATOM 634 C C . GLY A 1 83 ? 0.295 -5.311 14.788 1.00 75.12 83 GLY A C 1
ATOM 635 O O . GLY A 1 83 ? 0.774 -5.463 15.911 1.00 75.12 83 GLY A O 1
ATOM 636 N N . GLU A 1 84 ? 1.014 -5.460 13.677 1.00 71.31 84 GLU A N 1
ATOM 637 C CA . GLU A 1 84 ? 2.438 -5.783 13.643 1.00 71.31 84 GLU A CA 1
ATOM 638 C C . GLU A 1 84 ? 3.262 -4.484 13.665 1.00 71.31 84 GLU A C 1
ATOM 640 O O . GLU A 1 84 ? 2.858 -3.456 13.117 1.00 71.31 84 GLU A O 1
ATOM 645 N N . VAL A 1 85 ? 4.431 -4.505 14.310 1.00 56.34 85 VAL A N 1
ATOM 646 C CA . VAL A 1 85 ? 5.370 -3.374 14.279 1.00 56.34 85 VAL A CA 1
ATOM 647 C C . VAL A 1 85 ? 6.292 -3.575 13.079 1.00 56.34 85 VAL A C 1
ATOM 649 O O . VAL A 1 85 ? 6.922 -4.622 12.968 1.00 56.34 85 VAL A O 1
ATOM 652 N N . ALA A 1 86 ? 6.355 -2.596 12.173 1.00 56.81 86 ALA A N 1
ATOM 653 C CA . ALA A 1 86 ? 7.223 -2.661 11.000 1.00 56.81 86 ALA A CA 1
ATOM 654 C C . ALA A 1 86 ? 8.707 -2.751 11.421 1.00 56.81 86 ALA A C 1
ATOM 656 O O . ALA A 1 86 ? 9.197 -1.844 12.095 1.00 56.81 86 ALA A O 1
ATOM 657 N N . GLU A 1 87 ? 9.395 -3.828 11.021 1.00 50.72 87 GLU A N 1
ATOM 658 C CA . GLU A 1 87 ? 10.851 -4.027 11.194 1.00 50.72 87 GLU A CA 1
ATOM 659 C C . GLU A 1 87 ? 11.715 -3.140 10.279 1.00 50.72 87 GLU A C 1
ATOM 661 O O . GLU A 1 87 ? 11.381 -2.981 9.073 1.00 50.72 87 GLU A O 1
#